Protein AF-A0A2V8C5W4-F1 (afdb_monomer_lite)

Radius of gyration: 15.06 Å; chains: 1; bounding box: 37×34×39 Å

Sequence (148 aa):
MTPDGDIRTYLKMHLGASEIAHFSHGARPLTLDVDGQRLGISICADSSRESHPKTYADLGAQVYAAGVFLTREWYVDDAPRLQKYATKFGMLAVMANQGASTGTYESVGQSAIWAPGGHLLVQADGVESALLTATLAKSGWQGNLVRM

Foldseek 3Di:
DDPVPDDDDDFAQDDDPVCVVPDDHDDDWDWDADPNAIETEHEACLLVDPVNLVVCLVVVHQEYAYEHEDAPVRCVPRVVSLLVSLAPSVHWYWYQYAAADDDPTGGQGFTFIAGNNRHTQDTDPGRFDKDWDWDQDPVGIHIDIDGD

pLDDT: mean 96.32, std 3.41, range [83.44, 98.94]

Secondary structure (DSSP, 8-state):
--TT--------SS--TTGGGT-PPPSS--EEEETTEEEEEEEGGGGGSTHHHHHHHHTT-SEEEEEE---HHHHHHHHHHHHHHHHHH--EEEEEE--S--SSS------EEE-TTS-EEEE--SSS-EEEEEEEETTEEEEEEEE-

Structure (mmCIF, N/CA/C/O backbone):
data_AF-A0A2V8C5W4-F1
#
_entry.id   AF-A0A2V8C5W4-F1
#
loop_
_atom_site.group_PDB
_atom_site.id
_atom_site.type_symbol
_atom_site.label_atom_id
_atom_site.label_alt_id
_atom_site.label_comp_id
_atom_site.label_asym_id
_atom_site.label_entity_id
_atom_site.label_seq_id
_atom_site.pdbx_PDB_ins_code
_atom_site.Cartn_x
_atom_site.Cartn_y
_atom_site.Cartn_z
_atom_site.occupancy
_atom_site.B_iso_or_equiv
_atom_site.auth_seq_id
_atom_site.auth_comp_id
_atom_site.auth_asym_id
_atom_site.auth_atom_id
_atom_site.pdbx_PDB_model_num
ATOM 1 N N . MET A 1 1 ? 1.131 -14.555 4.330 1.00 83.94 1 MET A N 1
ATOM 2 C CA . MET A 1 1 ? 0.896 -15.649 5.289 1.00 83.94 1 MET A CA 1
ATOM 3 C C . MET A 1 1 ? -0.238 -15.211 6.200 1.00 83.94 1 MET A C 1
ATOM 5 O O . MET A 1 1 ? -0.206 -14.061 6.622 1.00 83.94 1 MET A O 1
ATOM 9 N N . THR A 1 2 ? -1.260 -16.037 6.410 1.00 86.38 2 THR A N 1
ATOM 10 C CA . THR A 1 2 ? -2.343 -15.767 7.377 1.00 86.38 2 THR A CA 1
ATOM 11 C C . THR A 1 2 ? -1.897 -16.154 8.797 1.00 86.38 2 THR A C 1
ATOM 13 O O . THR A 1 2 ? -0.846 -16.785 8.932 1.00 86.38 2 THR A O 1
ATOM 16 N N . PRO A 1 3 ? -2.657 -15.810 9.858 1.00 83.44 3 PRO A N 1
ATOM 17 C CA . PRO A 1 3 ? -2.350 -16.259 11.221 1.00 83.44 3 PRO A CA 1
ATOM 18 C C . PRO A 1 3 ? -2.213 -17.784 11.359 1.00 83.44 3 PRO A C 1
ATOM 20 O O . PRO A 1 3 ? -1.389 -18.249 12.140 1.00 83.44 3 PRO A O 1
ATOM 23 N N . ASP A 1 4 ? -2.944 -18.547 10.543 1.00 88.31 4 ASP A N 1
ATOM 24 C CA . ASP A 1 4 ? -2.915 -20.018 10.533 1.00 88.31 4 ASP A CA 1
ATOM 25 C C . ASP A 1 4 ? -1.756 -20.608 9.708 1.00 88.31 4 ASP A C 1
ATOM 27 O O . ASP A 1 4 ? -1.613 -21.824 9.601 1.00 88.31 4 ASP A O 1
ATOM 31 N N . GLY A 1 5 ? -0.918 -19.758 9.108 1.00 89.69 5 GLY A N 1
ATOM 32 C CA . GLY A 1 5 ? 0.229 -20.177 8.301 1.00 89.69 5 GLY A CA 1
ATOM 33 C C . GLY A 1 5 ? -0.060 -20.349 6.806 1.00 89.69 5 GLY A C 1
ATOM 34 O O . GLY A 1 5 ? 0.871 -20.629 6.048 1.00 89.69 5 GLY A O 1
ATOM 35 N N . ASP A 1 6 ? -1.291 -20.115 6.336 1.00 92.75 6 ASP A N 1
ATOM 36 C CA . ASP A 1 6 ? -1.612 -20.249 4.912 1.00 92.75 6 ASP A CA 1
ATOM 37 C C . ASP A 1 6 ? -0.877 -19.206 4.069 1.00 92.75 6 ASP A C 1
ATOM 39 O O . ASP A 1 6 ? -0.889 -17.996 4.338 1.00 92.75 6 ASP A O 1
ATOM 43 N N . ILE A 1 7 ? -0.290 -19.664 2.966 1.00 93.94 7 ILE A N 1
ATOM 44 C CA . ILE A 1 7 ? 0.341 -18.793 1.980 1.00 93.94 7 ILE A CA 1
ATOM 45 C C . ILE A 1 7 ? -0.692 -18.420 0.919 1.00 93.94 7 ILE A C 1
ATOM 47 O O . ILE A 1 7 ? -1.324 -19.267 0.292 1.00 93.94 7 ILE A O 1
ATOM 51 N N . ARG A 1 8 ? -0.845 -17.114 0.703 1.00 94.25 8 ARG A N 1
ATOM 52 C CA . ARG A 1 8 ? -1.663 -16.538 -0.363 1.00 94.25 8 ARG A CA 1
ATOM 53 C C . ARG A 1 8 ? -0.768 -15.675 -1.231 1.00 94.25 8 ARG A C 1
ATOM 55 O O . ARG A 1 8 ? 0.042 -14.914 -0.703 1.00 94.25 8 ARG A O 1
ATOM 62 N N . THR A 1 9 ? -0.934 -15.794 -2.541 1.00 95.38 9 THR A N 1
ATOM 63 C CA . THR A 1 9 ? -0.086 -15.113 -3.518 1.00 95.38 9 THR A CA 1
ATOM 64 C C . THR A 1 9 ? -0.905 -14.088 -4.280 1.00 95.38 9 THR A C 1
ATOM 66 O O . THR A 1 9 ? -1.966 -14.401 -4.817 1.00 95.38 9 THR A O 1
ATOM 69 N N . TYR A 1 10 ? -0.386 -12.867 -4.333 1.00 97.38 10 TYR A N 1
ATOM 70 C CA . TYR A 1 10 ? -0.887 -11.790 -5.172 1.00 97.38 10 TYR A CA 1
ATOM 71 C C . TYR A 1 10 ? 0.161 -11.470 -6.236 1.00 97.38 10 TYR A C 1
ATOM 73 O O . TYR A 1 10 ? 1.356 -11.441 -5.942 1.00 97.38 10 TYR A O 1
ATOM 81 N N . LEU A 1 11 ? -0.290 -11.258 -7.470 1.00 98.12 11 LEU A N 1
ATOM 82 C CA . LEU A 1 11 ? 0.550 -10.819 -8.578 1.00 98.12 11 LEU A CA 1
ATOM 83 C C . LEU A 1 11 ? 0.130 -9.393 -8.923 1.00 98.12 11 LEU A C 1
ATOM 85 O O . LEU A 1 11 ? -1.056 -9.157 -9.153 1.00 98.12 11 LEU A O 1
ATOM 89 N N . LYS A 1 12 ? 1.103 -8.478 -8.989 1.00 98.25 12 LYS A N 1
ATOM 90 C CA . LYS A 1 12 ? 0.901 -7.074 -9.373 1.00 98.25 12 LYS A CA 1
ATOM 91 C C . LYS A 1 12 ? 0.083 -6.990 -10.661 1.00 98.25 12 LYS A C 1
ATOM 93 O O . LYS A 1 12 ? 0.463 -7.583 -11.672 1.00 98.25 12 LYS A O 1
ATOM 98 N N . MET A 1 13 ? -1.046 -6.294 -10.625 1.00 98.25 13 MET A N 1
ATOM 99 C CA . MET A 1 13 ? -2.003 -6.237 -11.735 1.00 98.25 13 MET A CA 1
ATOM 100 C C . MET A 1 13 ? -1.640 -5.158 -12.758 1.00 98.25 13 MET A C 1
ATOM 102 O O . MET A 1 13 ? -1.954 -5.286 -13.942 1.00 98.25 13 MET A O 1
ATOM 106 N N . HIS A 1 14 ? -0.955 -4.101 -12.326 1.00 97.69 14 HIS A N 1
ATOM 107 C CA . HIS A 1 14 ? -0.543 -2.993 -13.177 1.00 97.69 14 HIS A CA 1
ATOM 108 C C . HIS A 1 14 ? 0.966 -2.796 -13.106 1.00 97.69 14 HIS A C 1
ATOM 110 O O . HIS A 1 14 ? 1.485 -2.229 -12.151 1.00 97.69 14 HIS A O 1
ATOM 116 N N . LEU A 1 15 ? 1.671 -3.254 -14.140 1.00 97.31 15 LEU A N 1
ATOM 117 C CA . LEU A 1 15 ? 3.125 -3.145 -14.233 1.00 97.31 15 LEU A CA 1
ATOM 118 C C . LEU A 1 15 ? 3.570 -1.731 -14.633 1.00 97.31 15 LEU A C 1
ATOM 120 O O . LEU A 1 15 ? 2.937 -1.069 -15.460 1.00 97.31 15 LEU A O 1
ATOM 124 N N . GLY A 1 16 ? 4.694 -1.290 -14.071 1.00 93.38 16 GLY A N 1
ATOM 125 C CA . GLY A 1 16 ? 5.450 -0.142 -14.562 1.00 93.38 16 GLY A CA 1
ATOM 126 C C . GLY A 1 16 ? 6.132 -0.455 -15.897 1.00 93.38 16 GLY A C 1
ATOM 127 O O . GLY A 1 16 ? 6.355 -1.615 -16.236 1.00 93.38 16 GLY A O 1
ATOM 128 N N . ALA A 1 17 ? 6.497 0.577 -16.661 1.00 92.56 17 ALA A N 1
ATOM 129 C CA . ALA A 1 17 ? 7.034 0.401 -18.014 1.00 92.56 17 ALA A CA 1
ATOM 130 C C . ALA A 1 17 ? 8.284 -0.500 -18.066 1.00 92.56 17 ALA A C 1
ATOM 132 O O . ALA A 1 17 ? 8.390 -1.350 -18.946 1.00 92.56 17 ALA A O 1
ATOM 133 N N . SER A 1 18 ? 9.198 -0.355 -17.102 1.00 91.50 18 SER A N 1
ATOM 134 C CA . SER A 1 18 ? 10.405 -1.186 -17.000 1.00 91.50 18 SER A CA 1
ATOM 135 C C . SER A 1 18 ? 10.118 -2.624 -16.553 1.00 91.50 18 SER A C 1
ATOM 137 O O . SER A 1 18 ? 10.872 -3.531 -16.888 1.00 91.50 18 SER A O 1
ATOM 139 N N . GLU A 1 19 ? 9.023 -2.864 -15.830 1.00 96.12 19 GLU A N 1
ATOM 140 C CA . GLU A 1 19 ? 8.670 -4.184 -15.294 1.00 96.12 19 GLU A CA 1
ATOM 141 C C . GLU A 1 19 ? 8.109 -5.122 -16.372 1.00 96.12 19 GLU A C 1
ATOM 143 O O . GLU A 1 19 ? 8.237 -6.338 -16.246 1.00 96.12 19 GLU A O 1
ATOM 148 N N . ILE A 1 20 ? 7.529 -4.578 -17.449 1.00 95.50 20 ILE A N 1
ATOM 149 C CA . ILE A 1 20 ? 6.900 -5.350 -18.539 1.00 95.50 20 ILE A CA 1
ATOM 150 C C . ILE A 1 20 ? 7.895 -6.300 -19.221 1.00 95.50 20 ILE A C 1
ATOM 152 O O . ILE A 1 20 ? 7.507 -7.369 -19.685 1.00 95.50 20 ILE A O 1
ATOM 156 N N . ALA A 1 21 ? 9.183 -5.945 -19.257 1.00 97.00 21 ALA A N 1
ATOM 157 C CA . ALA A 1 21 ? 10.224 -6.795 -19.833 1.00 97.00 21 ALA A CA 1
ATOM 158 C C . ALA A 1 21 ? 10.565 -8.024 -18.966 1.00 97.00 21 ALA A C 1
ATOM 160 O O . ALA A 1 21 ? 11.211 -8.951 -19.451 1.00 97.00 21 ALA A O 1
ATOM 161 N N . HIS A 1 22 ? 10.156 -8.035 -17.693 1.00 97.31 22 HIS A N 1
ATOM 162 C CA . HIS A 1 22 ? 10.600 -9.018 -16.700 1.00 97.31 22 HIS A CA 1
ATOM 163 C C . HIS A 1 22 ? 9.456 -9.784 -16.026 1.00 97.31 22 HIS A C 1
ATOM 165 O O . HIS A 1 22 ? 9.672 -10.895 -15.544 1.00 97.31 22 HIS A O 1
ATOM 171 N N . PHE A 1 23 ? 8.247 -9.219 -15.988 1.00 97.75 23 PHE A N 1
ATOM 172 C CA . PHE A 1 23 ? 7.117 -9.771 -15.247 1.00 97.75 23 PHE A CA 1
ATOM 173 C C . PHE A 1 23 ? 5.859 -9.891 -16.106 1.00 97.75 23 PHE A C 1
ATOM 175 O O . PHE A 1 23 ? 5.640 -9.141 -17.054 1.00 97.75 23 PHE A O 1
ATOM 182 N N . SER A 1 24 ? 4.993 -10.827 -15.722 1.00 97.12 24 SER A N 1
ATOM 183 C CA . SER A 1 24 ? 3.613 -10.903 -16.206 1.00 97.12 24 SER A CA 1
ATOM 184 C C . SER A 1 24 ? 2.672 -10.295 -15.173 1.00 97.12 24 SER A C 1
ATOM 186 O O . 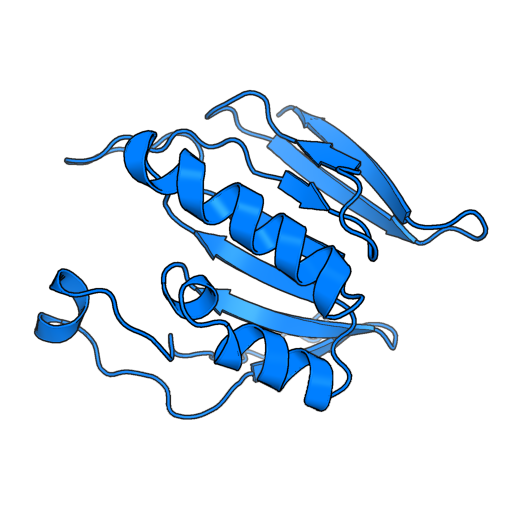SER A 1 24 ? 2.867 -10.469 -13.970 1.00 97.12 24 SER A O 1
ATOM 188 N N . HIS A 1 25 ? 1.648 -9.589 -15.644 1.00 96.81 25 HIS A N 1
ATOM 189 C CA . HIS A 1 25 ? 0.658 -8.977 -14.768 1.00 96.81 25 HIS A CA 1
ATOM 190 C C . HIS A 1 25 ? -0.284 -10.029 -14.168 1.00 96.81 25 HIS A C 1
ATOM 192 O O . HIS A 1 25 ? -0.620 -11.033 -14.800 1.00 96.81 25 HIS A O 1
ATOM 198 N N . GLY A 1 26 ? -0.742 -9.777 -12.946 1.00 97.69 26 GLY A N 1
ATOM 199 C CA . GLY A 1 26 ? -1.845 -10.503 -12.334 1.00 97.69 26 GLY A CA 1
ATOM 200 C C . GLY A 1 26 ? -3.185 -10.140 -12.973 1.00 97.69 26 GLY A C 1
ATOM 201 O O . GLY A 1 26 ? -3.404 -9.010 -13.397 1.00 97.69 26 GLY A O 1
ATOM 202 N N . ALA A 1 27 ? -4.110 -11.100 -13.008 1.00 95.62 27 ALA A N 1
ATOM 203 C CA . ALA A 1 27 ? -5.439 -10.909 -13.596 1.00 95.62 27 ALA A CA 1
ATOM 204 C C . ALA A 1 27 ? -6.551 -10.680 -12.558 1.00 95.62 27 ALA A C 1
ATOM 206 O O . ALA A 1 27 ? -7.686 -10.385 -12.930 1.00 95.62 27 ALA A O 1
ATOM 207 N N . ARG A 1 28 ? -6.272 -10.886 -11.263 1.00 96.50 28 ARG A N 1
ATOM 208 C CA . ARG A 1 28 ? -7.295 -10.889 -10.210 1.00 96.50 28 ARG A CA 1
ATOM 209 C C . ARG A 1 28 ? -6.793 -10.219 -8.929 1.00 96.50 28 ARG A C 1
ATOM 211 O O . ARG A 1 28 ? -5.635 -10.436 -8.570 1.00 96.50 28 ARG A O 1
ATOM 218 N N . PRO A 1 29 ? -7.668 -9.483 -8.222 1.00 97.56 29 PRO A N 1
ATOM 219 C CA . PRO A 1 29 ? -7.360 -8.971 -6.894 1.00 97.56 29 PRO A CA 1
ATOM 220 C C . PRO A 1 29 ? -7.201 -10.118 -5.886 1.00 97.56 29 PRO A C 1
ATOM 222 O O . PRO A 1 29 ? -7.747 -11.210 -6.074 1.00 97.56 29 PRO A O 1
ATOM 225 N N . LEU A 1 30 ? -6.498 -9.846 -4.786 1.00 97.06 30 LEU A N 1
ATOM 226 C CA . LEU A 1 30 ? -6.450 -10.717 -3.612 1.00 97.06 30 LEU A CA 1
ATOM 227 C C . LEU A 1 30 ? -7.004 -9.961 -2.407 1.00 97.06 30 LEU A C 1
ATOM 229 O O . LEU A 1 30 ? -6.426 -8.959 -1.987 1.00 97.06 30 LEU A O 1
ATOM 233 N N . THR A 1 31 ? -8.087 -10.477 -1.828 1.00 97.12 31 THR A N 1
ATOM 234 C CA . THR A 1 31 ? -8.577 -10.031 -0.523 1.00 97.12 31 THR A CA 1
ATOM 235 C C . THR A 1 31 ? -8.193 -11.019 0.568 1.00 97.12 31 THR A C 1
ATOM 237 O O . THR A 1 31 ? -8.223 -12.234 0.353 1.00 97.12 31 THR A O 1
ATOM 240 N N . LEU A 1 32 ? -7.870 -10.496 1.746 1.00 95.25 32 LEU A N 1
ATOM 241 C CA . LEU A 1 32 ? -7.661 -11.279 2.961 1.00 95.25 32 LEU A CA 1
ATOM 242 C C . LEU A 1 32 ? -8.667 -10.817 4.011 1.00 95.25 32 LEU A C 1
ATOM 244 O O . LEU A 1 32 ? -8.809 -9.616 4.221 1.00 95.25 32 LEU A O 1
ATOM 248 N N . ASP A 1 33 ? -9.348 -11.758 4.654 1.00 94.25 33 ASP A N 1
ATOM 249 C CA . ASP A 1 33 ? -10.243 -11.475 5.773 1.00 94.25 33 ASP A CA 1
ATOM 250 C C . ASP A 1 33 ? -9.510 -11.832 7.076 1.00 94.25 33 ASP A C 1
ATOM 252 O O . ASP A 1 33 ? -9.064 -12.967 7.246 1.00 94.25 33 ASP A O 1
ATOM 256 N N . VAL A 1 34 ? -9.342 -10.854 7.966 1.00 90.38 34 VAL A N 1
ATOM 257 C CA . VAL A 1 34 ? -8.678 -11.001 9.272 1.00 90.38 34 VAL A CA 1
ATOM 258 C C . VAL A 1 34 ? -9.538 -10.298 10.314 1.00 90.38 34 VAL A C 1
ATOM 260 O O . VAL A 1 34 ? -9.821 -9.113 10.166 1.00 90.38 34 VAL A O 1
ATOM 263 N N . ASP A 1 35 ? -10.001 -11.023 11.334 1.00 89.62 35 ASP A N 1
ATOM 264 C CA . ASP A 1 35 ? -10.847 -10.490 12.417 1.00 89.62 35 ASP A CA 1
ATOM 265 C C . ASP A 1 35 ? -12.053 -9.661 11.926 1.00 89.62 35 ASP A C 1
ATOM 267 O O . ASP A 1 35 ? -12.401 -8.612 12.468 1.00 89.62 35 ASP A O 1
ATOM 271 N N . GLY A 1 36 ? -12.692 -10.117 10.843 1.00 90.81 36 GLY A N 1
ATOM 272 C CA . GLY A 1 36 ? -13.838 -9.440 10.224 1.00 90.81 36 GLY A CA 1
ATOM 273 C C . GLY A 1 36 ? -13.488 -8.192 9.402 1.00 90.81 36 GLY A C 1
ATOM 274 O O . GLY A 1 36 ? -14.384 -7.571 8.831 1.00 90.81 36 GLY A O 1
ATOM 275 N N . GLN A 1 37 ? -12.208 -7.830 9.302 1.00 92.81 37 GLN A N 1
ATOM 276 C CA . GLN A 1 37 ? -11.712 -6.788 8.409 1.00 92.81 37 GLN A CA 1
ATOM 277 C C . GLN A 1 37 ? -11.263 -7.402 7.089 1.00 92.81 37 GLN A C 1
ATOM 279 O O . GLN A 1 37 ? -10.475 -8.347 7.067 1.00 92.81 37 GLN A O 1
ATOM 284 N N . ARG A 1 38 ? -11.730 -6.829 5.980 1.00 97.50 38 ARG A N 1
ATOM 285 C CA . ARG A 1 38 ? -11.294 -7.216 4.639 1.00 97.50 38 ARG A CA 1
ATOM 286 C C . ARG A 1 38 ? -10.195 -6.289 4.143 1.00 97.50 38 ARG A C 1
ATOM 288 O O . ARG A 1 38 ? -10.399 -5.078 4.043 1.00 97.50 38 ARG A O 1
ATOM 295 N N . LEU A 1 39 ? -9.056 -6.862 3.781 1.00 97.38 39 LEU A N 1
ATOM 296 C CA . LEU A 1 39 ? -7.888 -6.156 3.273 1.00 97.38 39 LEU A CA 1
ATOM 297 C C . LEU A 1 39 ? -7.750 -6.386 1.770 1.00 97.38 39 LEU A C 1
ATOM 299 O O . LEU A 1 39 ? -7.814 -7.526 1.314 1.00 97.38 39 LEU A O 1
ATOM 303 N N . GLY A 1 40 ? -7.515 -5.317 1.015 1.00 98.12 40 GLY A N 1
ATOM 304 C CA . GLY A 1 40 ? -7.018 -5.365 -0.356 1.00 98.12 40 GLY A CA 1
ATOM 305 C C . GLY A 1 40 ? -5.503 -5.174 -0.402 1.00 98.12 40 GLY A C 1
ATOM 306 O O . GLY A 1 40 ? -4.960 -4.361 0.347 1.00 98.12 40 GLY A O 1
ATOM 307 N N . ILE A 1 41 ? -4.829 -5.914 -1.285 1.00 97.81 41 ILE A N 1
ATOM 308 C CA . ILE A 1 41 ? -3.370 -5.874 -1.452 1.00 97.81 41 ILE A CA 1
ATOM 309 C C . ILE A 1 41 ? -3.000 -5.142 -2.747 1.00 97.81 41 ILE A C 1
ATOM 311 O O . ILE A 1 41 ? -3.599 -5.369 -3.798 1.00 97.81 41 ILE A O 1
ATOM 315 N N . SER A 1 42 ? -1.999 -4.269 -2.673 1.00 98.50 42 SER A N 1
ATOM 316 C CA . SER A 1 42 ? -1.499 -3.467 -3.791 1.00 98.50 42 SER A CA 1
ATOM 317 C C . SER A 1 42 ? 0.023 -3.450 -3.806 1.00 98.50 42 SER A C 1
AT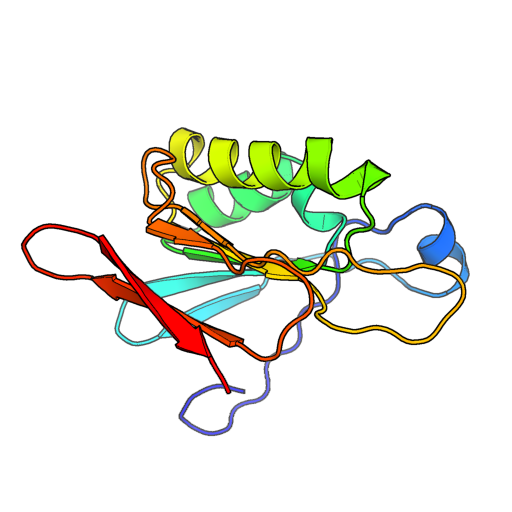OM 319 O O . SER A 1 42 ? 0.658 -3.309 -2.761 1.00 98.50 42 SER A O 1
ATOM 321 N N . ILE A 1 43 ? 0.612 -3.511 -4.999 1.00 98.62 43 ILE A N 1
ATOM 322 C CA . ILE A 1 43 ? 2.054 -3.381 -5.206 1.00 98.62 43 ILE A CA 1
ATOM 323 C C . ILE A 1 43 ? 2.323 -2.167 -6.099 1.00 98.62 43 ILE A C 1
ATOM 325 O O . ILE A 1 43 ? 2.041 -2.186 -7.295 1.00 98.62 43 ILE A O 1
ATOM 329 N N . CYS A 1 44 ? 2.935 -1.125 -5.534 1.00 97.62 44 CYS A N 1
ATOM 330 C CA . CYS A 1 44 ? 3.455 0.045 -6.251 1.00 97.62 44 CYS A CA 1
ATOM 331 C C . CYS A 1 44 ? 2.470 0.562 -7.322 1.00 97.62 44 CYS A C 1
ATOM 333 O O . CYS A 1 44 ? 1.367 0.970 -6.967 1.00 97.62 44 CYS A O 1
ATOM 335 N N . ALA A 1 45 ? 2.829 0.474 -8.608 1.00 97.50 45 ALA A N 1
ATOM 336 C CA . ALA A 1 45 ? 2.048 0.960 -9.752 1.00 97.50 45 ALA A CA 1
ATOM 337 C C . ALA A 1 45 ? 0.593 0.448 -9.863 1.00 97.50 45 ALA A C 1
ATOM 339 O O . ALA A 1 45 ? -0.197 1.037 -10.604 1.00 97.50 45 ALA A O 1
ATOM 340 N N . ASP A 1 46 ? 0.194 -0.570 -9.095 1.00 98.31 46 ASP A N 1
ATOM 341 C CA . ASP A 1 46 ? -1.219 -0.904 -8.891 1.00 98.31 46 ASP A CA 1
ATOM 342 C C . ASP A 1 46 ? -2.040 0.310 -8.433 1.00 98.31 46 ASP A C 1
ATOM 344 O O . ASP A 1 46 ? -3.111 0.591 -8.974 1.00 98.31 46 ASP A O 1
ATOM 348 N N . SER A 1 47 ? -1.506 1.088 -7.488 1.00 97.19 47 SER A N 1
ATOM 349 C CA . SER A 1 47 ? -2.167 2.284 -6.960 1.00 97.19 47 SER A CA 1
ATOM 350 C C . SER A 1 47 ? -2.202 3.440 -7.963 1.00 97.19 47 SER A C 1
ATOM 352 O O . SER A 1 47 ? -2.953 4.390 -7.773 1.00 97.19 47 SER A O 1
ATOM 354 N N . SER A 1 48 ? -1.445 3.391 -9.061 1.00 96.38 48 SER A N 1
ATOM 355 C CA . SER A 1 48 ? -1.512 4.414 -10.112 1.00 96.38 48 SER A CA 1
ATOM 356 C C . SER A 1 48 ? -2.784 4.303 -10.960 1.00 96.38 48 SER A C 1
ATOM 358 O O . SER A 1 48 ? -3.112 5.227 -11.707 1.00 96.38 48 SER A O 1
ATOM 360 N N . ARG A 1 49 ? -3.524 3.190 -10.863 1.00 97.25 49 ARG A N 1
ATOM 361 C CA . ARG A 1 49 ? -4.798 2.975 -11.559 1.00 97.25 49 ARG A CA 1
ATOM 362 C C . ARG A 1 49 ? -5.940 3.033 -10.562 1.00 97.25 49 ARG A C 1
ATOM 364 O O . ARG A 1 49 ? -6.140 2.100 -9.804 1.00 97.25 49 ARG A O 1
ATOM 371 N N . GLU A 1 50 ? -6.752 4.088 -10.610 1.00 98.06 50 GLU A N 1
ATOM 372 C CA . GLU A 1 50 ? -7.895 4.257 -9.693 1.00 98.06 50 GLU A CA 1
ATOM 373 C C . GLU A 1 50 ? -8.884 3.072 -9.717 1.00 98.06 50 GLU A C 1
ATOM 375 O O . GLU A 1 50 ? -9.507 2.759 -8.703 1.00 98.06 50 GLU A O 1
ATOM 380 N N . SER A 1 51 ? -8.997 2.367 -10.847 1.00 98.12 51 SER A N 1
ATOM 381 C CA . SER A 1 51 ? -9.798 1.142 -10.959 1.00 98.12 51 SER A CA 1
ATOM 382 C C . SER A 1 51 ? -9.384 0.052 -9.966 1.00 98.12 51 SER A C 1
ATOM 384 O O . SER A 1 51 ? -10.220 -0.758 -9.570 1.00 98.12 51 SER A O 1
ATOM 386 N N . HIS A 1 52 ? -8.119 0.027 -9.544 1.00 98.62 52 HIS A N 1
ATOM 387 C CA . HIS A 1 52 ? -7.581 -0.980 -8.640 1.00 98.62 52 HIS A CA 1
ATOM 388 C C . HIS A 1 52 ? -8.119 -0.846 -7.198 1.00 98.62 52 HIS A C 1
ATOM 390 O O . HIS A 1 52 ? -8.814 -1.759 -6.747 1.00 98.62 52 HIS A O 1
ATOM 396 N N . PRO A 1 53 ? -7.934 0.280 -6.475 1.00 98.56 53 PRO A N 1
ATOM 397 C CA . PRO A 1 53 ? -8.579 0.485 -5.177 1.00 98.56 53 PRO A CA 1
ATOM 398 C C . PRO A 1 53 ? -10.109 0.509 -5.278 1.00 98.56 53 PRO A C 1
ATOM 400 O O . 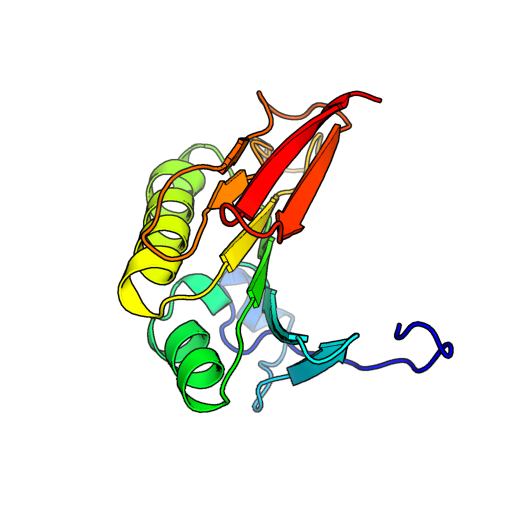PRO A 1 53 ? -10.767 0.043 -4.351 1.00 98.56 53 PRO A O 1
ATOM 403 N N . LYS A 1 54 ? -10.691 0.962 -6.403 1.00 98.69 54 LYS A N 1
ATOM 404 C CA . LYS A 1 54 ? -12.142 0.853 -6.619 1.00 98.69 54 LYS A CA 1
ATOM 405 C C . LYS A 1 54 ? -12.609 -0.605 -6.572 1.00 98.69 54 LYS A C 1
ATOM 407 O O . LYS A 1 54 ? -13.598 -0.899 -5.914 1.00 98.69 54 LYS A O 1
ATOM 412 N N . THR A 1 55 ? -11.893 -1.512 -7.238 1.00 98.62 55 THR A N 1
ATOM 413 C CA . THR A 1 55 ? -12.229 -2.945 -7.242 1.00 98.62 55 THR A CA 1
ATOM 414 C C . THR A 1 55 ? -12.256 -3.505 -5.821 1.00 98.62 55 THR A C 1
ATOM 416 O O . THR A 1 55 ? -13.167 -4.244 -5.467 1.00 98.62 55 THR A O 1
ATOM 419 N N . TYR A 1 56 ? -11.300 -3.120 -4.972 1.00 98.75 56 TYR A N 1
ATOM 420 C CA . TYR A 1 56 ? -11.304 -3.539 -3.570 1.00 98.75 56 TYR A CA 1
ATOM 421 C C . TYR A 1 56 ? -12.456 -2.940 -2.766 1.00 98.75 56 TYR A C 1
ATOM 423 O O . TYR A 1 56 ? -13.072 -3.660 -1.982 1.00 98.75 56 TYR A O 1
ATOM 431 N N . ALA A 1 57 ? -12.795 -1.671 -2.996 1.00 98.69 57 ALA A N 1
ATOM 432 C CA . ALA A 1 57 ? -13.960 -1.047 -2.379 1.00 98.69 57 ALA A CA 1
ATOM 433 C C . ALA A 1 57 ? -15.262 -1.776 -2.762 1.00 98.69 57 ALA A C 1
ATOM 435 O O . ALA A 1 57 ? -16.067 -2.096 -1.890 1.00 98.69 57 ALA A O 1
ATOM 436 N N . ASP A 1 58 ? -15.430 -2.126 -4.043 1.00 98.56 58 ASP A N 1
ATOM 437 C CA . ASP A 1 58 ? -16.584 -2.889 -4.540 1.00 98.56 58 ASP A CA 1
ATOM 438 C C . ASP A 1 58 ? -16.651 -4.305 -3.923 1.00 98.56 58 ASP A C 1
ATOM 440 O O . ASP A 1 58 ? -17.734 -4.857 -3.733 1.00 98.56 58 ASP A O 1
ATOM 444 N N . LEU A 1 59 ? -15.500 -4.887 -3.565 1.00 98.31 59 LEU A N 1
ATOM 445 C CA . LEU A 1 59 ? -15.395 -6.163 -2.843 1.00 98.31 59 LEU A CA 1
ATOM 446 C C . LEU A 1 59 ? -15.601 -6.028 -1.321 1.00 98.31 59 LEU A C 1
ATOM 448 O O . LEU A 1 59 ? -15.489 -7.025 -0.600 1.00 98.31 59 LEU A O 1
ATOM 452 N N . GLY A 1 60 ? -15.893 -4.826 -0.818 1.00 98.38 60 GLY A N 1
ATOM 453 C CA . GLY A 1 60 ? -16.109 -4.551 0.604 1.00 98.38 60 GLY A CA 1
ATOM 454 C C . GLY A 1 60 ? -14.825 -4.492 1.432 1.00 98.38 60 GLY A C 1
ATOM 455 O O . GLY A 1 60 ? -14.861 -4.736 2.641 1.00 98.38 60 GLY A O 1
ATOM 456 N N . ALA A 1 61 ? -13.679 -4.219 0.801 1.00 98.56 61 ALA A N 1
ATOM 457 C CA . ALA A 1 61 ? -12.444 -3.979 1.533 1.00 98.56 61 ALA A CA 1
ATOM 458 C C . ALA A 1 61 ? -12.571 -2.733 2.415 1.00 98.56 61 ALA A C 1
ATOM 460 O O . ALA A 1 61 ? -13.094 -1.702 2.003 1.00 98.56 61 ALA A O 1
ATOM 461 N N . GLN A 1 62 ? -12.072 -2.852 3.639 1.00 98.31 62 GLN A N 1
ATOM 462 C CA . GLN A 1 62 ? -12.007 -1.776 4.628 1.00 98.31 62 GLN A CA 1
ATOM 463 C C . GLN A 1 62 ? -10.591 -1.197 4.716 1.00 98.31 62 GLN A C 1
ATOM 465 O O . GLN A 1 62 ? -10.408 -0.067 5.165 1.00 98.31 62 GLN A O 1
ATOM 470 N N . VAL A 1 63 ? -9.590 -1.949 4.247 1.00 98.44 63 VAL A N 1
ATOM 471 C CA . VAL A 1 63 ? -8.180 -1.553 4.225 1.00 98.44 63 VAL A CA 1
ATOM 472 C C . VAL A 1 63 ? -7.621 -1.730 2.817 1.00 98.44 63 VAL A C 1
ATOM 474 O O . VAL A 1 63 ? -7.794 -2.783 2.206 1.00 98.44 63 VAL A O 1
ATOM 477 N N . TYR A 1 64 ? -6.901 -0.725 2.325 1.00 98.75 64 TYR A N 1
ATOM 478 C CA . TYR A 1 64 ? -6.101 -0.796 1.106 1.00 98.75 64 TYR A CA 1
ATOM 479 C C . TYR A 1 64 ? -4.618 -0.731 1.480 1.00 98.75 64 TYR A C 1
ATOM 481 O O . TYR A 1 64 ? -4.103 0.340 1.809 1.00 98.75 64 TYR A O 1
ATOM 489 N N . ALA A 1 65 ? -3.946 -1.883 1.471 1.00 98.50 65 ALA A N 1
ATOM 490 C CA . ALA A 1 65 ? -2.552 -2.020 1.878 1.00 98.50 65 ALA A CA 1
ATOM 491 C C . ALA A 1 65 ? -1.626 -2.028 0.655 1.00 98.50 65 ALA A C 1
ATOM 493 O O . ALA A 1 65 ? -1.625 -2.973 -0.137 1.00 98.50 65 ALA A O 1
ATOM 494 N N . ALA A 1 66 ? -0.835 -0.967 0.507 1.00 98.62 66 ALA A N 1
ATOM 495 C CA . ALA A 1 66 ? 0.091 -0.770 -0.597 1.00 98.62 66 ALA A CA 1
ATOM 496 C C . ALA A 1 66 ? 1.548 -0.906 -0.135 1.00 98.62 66 ALA A C 1
ATOM 498 O O . ALA A 1 66 ? 2.030 -0.108 0.670 1.00 98.62 66 ALA A O 1
ATOM 499 N N . GLY A 1 67 ? 2.255 -1.896 -0.682 1.00 98.56 67 GLY A N 1
ATOM 500 C CA . GLY A 1 67 ? 3.715 -1.976 -0.611 1.00 98.56 67 GLY A CA 1
ATOM 501 C C . GLY A 1 67 ? 4.328 -1.247 -1.802 1.00 98.56 67 GLY A C 1
ATOM 502 O O . GLY A 1 67 ? 3.954 -1.525 -2.944 1.00 98.56 67 GLY A O 1
ATOM 503 N N . VAL A 1 68 ? 5.232 -0.300 -1.563 1.00 98.19 68 VAL A N 1
ATOM 504 C CA . VAL A 1 68 ? 5.752 0.596 -2.605 1.00 98.19 68 VAL A CA 1
ATOM 505 C C . VAL A 1 68 ? 7.262 0.824 -2.473 1.00 98.19 68 VAL A C 1
ATOM 507 O O . VAL A 1 68 ? 7.857 0.605 -1.421 1.00 98.19 68 VAL A O 1
ATOM 510 N N . PHE A 1 69 ? 7.872 1.267 -3.570 1.00 97.19 69 PHE A N 1
ATOM 511 C CA . PHE A 1 69 ? 9.200 1.875 -3.595 1.00 97.19 69 PHE A CA 1
ATOM 512 C C . PHE A 1 69 ? 9.040 3.217 -4.303 1.00 97.19 69 PHE A C 1
ATOM 514 O O . PHE A 1 69 ? 8.737 3.241 -5.497 1.00 97.19 69 PHE A O 1
ATOM 521 N N . LEU A 1 70 ? 9.183 4.317 -3.570 1.00 97.06 70 LEU A N 1
ATOM 522 C CA . LEU A 1 70 ? 8.990 5.666 -4.095 1.00 97.06 70 LEU A CA 1
ATOM 523 C C . LEU A 1 70 ? 10.250 6.496 -3.883 1.00 97.06 70 LEU A C 1
ATOM 525 O O . LEU A 1 70 ? 10.716 6.655 -2.752 1.00 97.06 70 LEU A O 1
ATOM 529 N N . THR A 1 71 ? 10.757 7.057 -4.978 1.00 97.00 71 THR A N 1
ATOM 530 C CA . THR A 1 71 ? 11.737 8.144 -4.940 1.00 97.00 71 THR A CA 1
ATOM 531 C C . THR A 1 7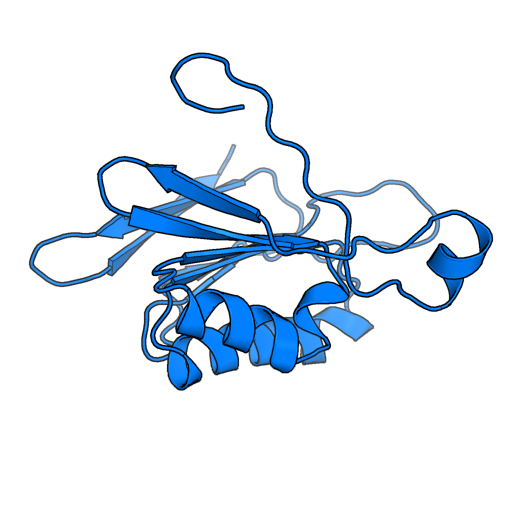1 ? 11.043 9.456 -4.582 1.00 97.00 71 THR A C 1
ATOM 533 O O . THR A 1 71 ? 9.811 9.529 -4.507 1.00 97.00 71 THR A O 1
ATOM 536 N N . ARG A 1 72 ? 11.821 10.527 -4.407 1.00 96.31 72 ARG A N 1
ATOM 537 C CA . ARG A 1 72 ? 11.280 11.866 -4.148 1.00 96.31 72 ARG A CA 1
ATOM 538 C C . ARG A 1 72 ? 10.321 12.310 -5.250 1.00 96.31 72 ARG A C 1
ATOM 540 O O . ARG A 1 72 ? 9.282 12.882 -4.949 1.00 96.31 72 ARG A O 1
ATOM 547 N N . GLU A 1 73 ? 10.659 12.025 -6.502 1.00 96.25 73 GLU A N 1
ATOM 548 C CA . GLU A 1 73 ? 9.901 12.439 -7.683 1.00 96.25 73 GLU A CA 1
ATOM 549 C C . GLU A 1 73 ? 8.554 11.725 -7.789 1.00 96.25 73 GLU A C 1
ATOM 551 O O . GLU A 1 73 ? 7.595 12.320 -8.261 1.00 96.25 73 GLU A O 1
ATOM 556 N N . TRP A 1 74 ? 8.455 10.467 -7.354 1.00 96.62 74 TRP A N 1
ATOM 557 C CA . TRP A 1 74 ? 7.188 9.727 -7.393 1.00 96.62 74 TRP A CA 1
ATOM 558 C C . TRP A 1 74 ? 6.342 9.959 -6.146 1.00 96.62 74 TRP A C 1
ATOM 560 O O . TRP A 1 74 ? 5.115 9.977 -6.224 1.00 96.62 74 TRP A O 1
ATOM 570 N N . TYR A 1 75 ? 6.977 10.183 -4.994 1.00 98.06 75 TYR A N 1
ATOM 571 C CA . TYR A 1 75 ? 6.274 10.375 -3.728 1.00 98.06 75 TYR A CA 1
ATOM 572 C C . TYR A 1 75 ? 5.296 11.559 -3.762 1.00 98.06 75 TYR A C 1
ATOM 574 O O . TYR A 1 75 ? 4.197 11.453 -3.214 1.00 98.06 75 TYR A O 1
ATOM 582 N N . VAL A 1 76 ? 5.663 12.658 -4.441 1.00 97.19 76 VAL A N 1
ATOM 583 C CA . VAL A 1 76 ? 4.818 13.866 -4.550 1.00 97.19 76 VAL A CA 1
ATOM 584 C C . VAL A 1 76 ? 3.467 13.597 -5.209 1.00 97.19 76 VAL A C 1
ATOM 586 O O . VAL A 1 76 ? 2.503 14.286 -4.891 1.00 97.19 76 VAL A O 1
ATOM 589 N N . ASP A 1 77 ? 3.378 12.582 -6.070 1.00 96.94 77 ASP A N 1
ATOM 590 C CA . ASP A 1 77 ? 2.143 12.212 -6.759 1.00 96.94 77 ASP A CA 1
ATOM 591 C C . ASP A 1 77 ? 1.454 11.009 -6.104 1.00 96.94 77 ASP A C 1
ATOM 593 O O . ASP A 1 77 ? 0.223 10.954 -6.023 1.00 96.94 77 ASP A O 1
ATOM 597 N N . ASP A 1 78 ? 2.227 10.028 -5.639 1.00 97.81 78 ASP A N 1
ATOM 598 C CA . ASP A 1 78 ? 1.703 8.744 -5.177 1.00 97.81 78 ASP A CA 1
ATOM 599 C C . ASP A 1 78 ? 1.125 8.807 -3.757 1.00 97.81 78 ASP A C 1
ATOM 601 O O . ASP A 1 78 ? 0.049 8.249 -3.515 1.00 97.81 78 ASP A O 1
ATOM 605 N N . ALA A 1 79 ? 1.752 9.541 -2.831 1.00 98.56 79 ALA A N 1
ATOM 606 C CA . ALA A 1 79 ? 1.224 9.673 -1.471 1.00 98.56 79 ALA A CA 1
ATOM 607 C C . ALA A 1 79 ? -0.121 10.439 -1.434 1.00 98.56 79 ALA A C 1
ATOM 609 O O . ALA A 1 79 ? -1.084 9.910 -0.864 1.00 98.56 79 ALA A O 1
ATOM 610 N N . PRO A 1 80 ? -0.287 11.601 -2.109 1.00 98.62 80 PRO A N 1
ATOM 611 C CA . PRO A 1 80 ? -1.593 12.266 -2.191 1.00 98.62 80 PRO A CA 1
ATOM 612 C C . PRO A 1 80 ? -2.661 11.421 -2.891 1.00 98.62 80 PRO A C 1
ATOM 614 O O . PRO A 1 80 ? -3.849 11.517 -2.577 1.00 98.62 80 PRO A O 1
ATOM 617 N N . ARG A 1 81 ? -2.263 10.558 -3.833 1.00 98.56 81 ARG A N 1
ATOM 618 C CA . ARG A 1 81 ? -3.181 9.631 -4.502 1.00 98.56 81 ARG A CA 1
ATOM 619 C C . ARG A 1 81 ? -3.733 8.585 -3.533 1.00 98.56 81 ARG A C 1
ATOM 621 O O . ARG A 1 81 ? -4.945 8.372 -3.512 1.00 98.56 81 ARG A O 1
ATOM 628 N N . LEU A 1 82 ? -2.883 7.983 -2.700 1.00 98.69 82 LEU A N 1
ATOM 629 C CA . LEU A 1 82 ? -3.316 7.040 -1.662 1.00 98.69 82 LEU A CA 1
ATOM 630 C C . LEU A 1 82 ? -4.204 7.717 -0.611 1.00 98.69 82 LEU A C 1
ATOM 632 O O . LEU A 1 82 ? -5.257 7.177 -0.266 1.00 98.69 82 LEU A O 1
ATOM 636 N N . GLN A 1 83 ? -3.854 8.935 -0.189 1.00 98.81 83 GLN A N 1
ATOM 637 C CA . GLN A 1 83 ? -4.713 9.750 0.672 1.00 98.81 83 GLN A CA 1
ATOM 638 C C . GLN A 1 83 ? -6.096 9.976 0.039 1.00 98.81 83 GLN A C 1
ATOM 640 O O . GLN A 1 83 ? -7.125 9.761 0.680 1.00 98.81 83 GLN A O 1
ATOM 645 N N . LYS A 1 84 ? -6.139 10.363 -1.243 1.00 98.75 84 LYS A N 1
ATOM 646 C CA . LYS A 1 84 ? -7.391 10.567 -1.983 1.00 98.75 84 LYS A CA 1
ATOM 647 C C . LYS A 1 84 ? -8.239 9.298 -2.022 1.00 98.75 84 LYS A C 1
ATOM 649 O O . LYS A 1 84 ? -9.463 9.390 -1.940 1.00 98.75 84 LYS A O 1
ATOM 654 N N . TYR A 1 85 ? -7.630 8.121 -2.151 1.00 98.69 85 TYR A N 1
ATOM 655 C CA . TYR A 1 85 ? -8.359 6.852 -2.125 1.00 98.69 85 TYR A CA 1
ATOM 656 C C . TYR A 1 85 ? -8.977 6.553 -0.763 1.00 98.69 85 TYR A C 1
ATOM 658 O O . TYR A 1 85 ? -10.105 6.062 -0.727 1.00 98.69 85 TYR A O 1
ATOM 666 N N . ALA A 1 86 ? -8.315 6.927 0.334 1.00 98.81 86 ALA A N 1
ATOM 667 C CA . ALA A 1 86 ? -8.895 6.814 1.670 1.00 98.81 86 ALA A CA 1
ATOM 668 C C . ALA A 1 86 ? -10.183 7.646 1.815 1.00 98.81 86 ALA A C 1
ATOM 670 O O . ALA A 1 86 ? -11.173 7.186 2.385 1.00 98.81 86 ALA A O 1
ATOM 671 N N . THR A 1 87 ? -10.219 8.855 1.242 1.00 98.69 87 THR A N 1
ATOM 672 C CA . THR A 1 87 ? -11.445 9.668 1.181 1.00 98.69 87 THR A CA 1
ATOM 673 C C . THR A 1 87 ? -12.474 9.072 0.225 1.00 98.69 87 THR A C 1
ATOM 675 O O . THR A 1 87 ? -13.630 8.886 0.592 1.00 98.69 87 THR A O 1
ATOM 678 N N . LYS A 1 88 ? -12.067 8.781 -1.013 1.00 98.75 88 LYS A N 1
ATOM 679 C CA . LYS A 1 88 ? -12.980 8.442 -2.110 1.00 98.75 88 LYS A CA 1
ATOM 680 C C . LYS A 1 88 ? -13.659 7.089 -1.933 1.00 98.75 88 LYS A C 1
ATOM 682 O O . LYS A 1 88 ? -14.807 6.938 -2.337 1.00 98.75 88 LYS A O 1
ATOM 687 N N . PHE A 1 89 ? -12.952 6.121 -1.363 1.00 98.69 89 PHE A N 1
ATOM 688 C CA . PHE A 1 89 ? -13.448 4.758 -1.195 1.00 98.69 89 PHE A CA 1
ATOM 689 C C . PHE A 1 89 ? -13.751 4.399 0.260 1.00 98.69 89 PHE A C 1
ATOM 691 O O . PHE A 1 89 ? -14.157 3.275 0.527 1.00 98.69 89 PHE A O 1
ATOM 698 N N . GLY A 1 90 ? -13.561 5.333 1.199 1.00 98.19 90 GLY A N 1
ATOM 699 C CA . GLY A 1 90 ? -13.866 5.110 2.613 1.00 98.19 90 GLY A CA 1
ATOM 700 C C . GLY A 1 90 ? -13.036 3.997 3.260 1.00 98.19 90 GLY A C 1
ATOM 701 O O . GLY A 1 90 ? -13.482 3.399 4.234 1.00 98.19 90 GLY A O 1
ATOM 702 N N . MET A 1 91 ? -11.849 3.708 2.722 1.00 98.56 91 MET A N 1
ATOM 703 C CA . MET A 1 91 ? -10.940 2.681 3.236 1.00 98.56 91 MET A CA 1
ATOM 704 C C . MET A 1 91 ? -9.832 3.309 4.085 1.00 98.56 91 MET A C 1
ATOM 706 O O . MET A 1 91 ? -9.410 4.436 3.833 1.00 98.56 91 MET A O 1
ATOM 710 N N . LEU A 1 92 ? -9.300 2.556 5.046 1.00 98.62 92 LEU A N 1
ATOM 711 C CA . LEU A 1 92 ? -8.000 2.853 5.640 1.00 98.62 92 LEU A CA 1
ATOM 712 C C . LEU A 1 92 ? -6.923 2.616 4.570 1.00 98.62 92 LEU A C 1
ATOM 714 O O . LEU A 1 92 ? -6.748 1.486 4.113 1.00 98.62 92 LEU A O 1
ATOM 718 N N . ALA A 1 93 ? -6.205 3.658 4.155 1.00 98.75 93 ALA A N 1
ATOM 719 C CA . ALA A 1 93 ? -5.096 3.508 3.215 1.00 98.75 93 ALA A CA 1
ATOM 720 C C . ALA A 1 93 ? -3.785 3.365 3.989 1.00 98.75 93 ALA A C 1
ATOM 722 O O . ALA A 1 93 ? -3.431 4.241 4.777 1.00 98.75 93 ALA A O 1
ATOM 723 N N . VAL A 1 94 ? -3.065 2.270 3.751 1.00 98.69 94 VAL A N 1
ATOM 724 C CA . VAL A 1 94 ? -1.779 1.968 4.388 1.00 98.69 94 VAL A CA 1
ATOM 725 C C . VAL A 1 94 ? -0.711 1.930 3.306 1.00 98.69 94 VAL A C 1
ATOM 727 O O . VAL A 1 94 ? -0.818 1.149 2.362 1.00 98.69 94 VAL A O 1
ATOM 730 N N . MET A 1 95 ? 0.323 2.751 3.449 1.00 98.75 95 MET A N 1
ATOM 731 C CA . MET A 1 95 ? 1.486 2.763 2.572 1.00 98.75 95 MET A CA 1
ATOM 732 C C . MET A 1 95 ? 2.720 2.318 3.346 1.00 98.75 95 MET A C 1
ATOM 734 O O . MET A 1 95 ? 3.196 3.034 4.226 1.00 98.75 95 MET A O 1
ATOM 738 N N . ALA A 1 96 ? 3.259 1.165 2.967 1.00 98.56 96 ALA A N 1
ATOM 739 C CA . ALA A 1 96 ? 4.583 0.724 3.373 1.00 98.56 96 ALA A CA 1
ATOM 740 C C . ALA A 1 96 ? 5.556 1.011 2.224 1.00 98.56 96 ALA A C 1
ATOM 742 O O . ALA A 1 96 ? 5.606 0.263 1.245 1.00 98.56 96 ALA A O 1
ATOM 743 N N . ASN A 1 97 ? 6.287 2.119 2.322 1.00 98.25 97 ASN A N 1
ATOM 744 C CA . ASN A 1 97 ? 7.369 2.440 1.400 1.00 98.25 97 ASN A CA 1
ATOM 745 C C . ASN A 1 97 ? 8.692 1.869 1.923 1.00 98.25 97 ASN A C 1
ATOM 747 O O . ASN A 1 97 ? 8.930 1.849 3.133 1.00 98.25 97 ASN A O 1
ATOM 751 N N . GLN A 1 98 ? 9.562 1.435 1.012 1.00 97.25 98 GLN A N 1
ATOM 752 C CA . GLN A 1 98 ? 10.925 1.019 1.340 1.00 97.25 98 GLN A CA 1
ATOM 753 C C . GLN A 1 98 ? 11.628 2.110 2.162 1.00 97.25 98 GLN A C 1
ATOM 755 O O . GLN A 1 98 ? 11.632 3.265 1.749 1.00 97.25 98 GLN A O 1
ATOM 760 N N . GLY A 1 99 ? 12.234 1.757 3.299 1.00 95.81 99 GLY A N 1
ATOM 761 C CA . GLY A 1 99 ? 13.092 2.665 4.072 1.00 95.81 99 GLY A CA 1
ATOM 762 C C . GLY A 1 99 ? 14.436 2.888 3.373 1.00 95.81 99 GLY A C 1
ATOM 763 O O . GLY A 1 99 ? 14.486 3.151 2.173 1.00 95.81 99 GLY A O 1
ATOM 764 N N . ALA A 1 100 ? 15.547 2.731 4.094 1.00 93.75 100 ALA A N 1
ATOM 765 C CA . ALA A 1 100 ? 16.869 2.770 3.472 1.00 93.75 100 ALA A CA 1
ATOM 766 C C . ALA A 1 100 ? 16.978 1.735 2.330 1.00 93.75 100 ALA A C 1
ATOM 768 O O . ALA A 1 100 ? 16.555 0.581 2.461 1.00 93.75 100 ALA A O 1
ATOM 769 N N . SER A 1 101 ? 17.536 2.155 1.194 1.00 90.44 101 SER A N 1
ATOM 770 C CA . SER A 1 101 ? 17.669 1.336 -0.013 1.00 90.44 101 SER A CA 1
ATOM 771 C C . SER A 1 101 ? 19.087 1.383 -0.567 1.00 90.44 101 SER A C 1
ATOM 773 O O . SER A 1 101 ? 19.757 2.408 -0.488 1.00 90.44 101 SER A O 1
ATOM 775 N N . THR A 1 102 ? 19.525 0.287 -1.181 1.00 84.12 102 THR A N 1
ATOM 776 C CA . THR A 1 102 ? 20.772 0.213 -1.947 1.00 84.12 102 THR A CA 1
ATOM 777 C C . THR A 1 102 ? 20.435 -0.040 -3.418 1.00 84.12 102 THR A C 1
ATOM 779 O O . THR A 1 102 ? 19.624 -0.910 -3.730 1.00 84.12 102 THR A O 1
ATOM 782 N N . GLY A 1 103 ? 21.007 0.739 -4.339 1.00 84.62 103 GLY A N 1
ATOM 783 C CA . GLY A 1 103 ? 20.734 0.603 -5.773 1.00 84.62 103 GLY A CA 1
ATOM 784 C C . GLY A 1 103 ? 20.847 1.916 -6.543 1.00 84.62 103 GLY A C 1
ATOM 785 O O . GLY A 1 103 ? 21.386 2.897 -6.043 1.00 84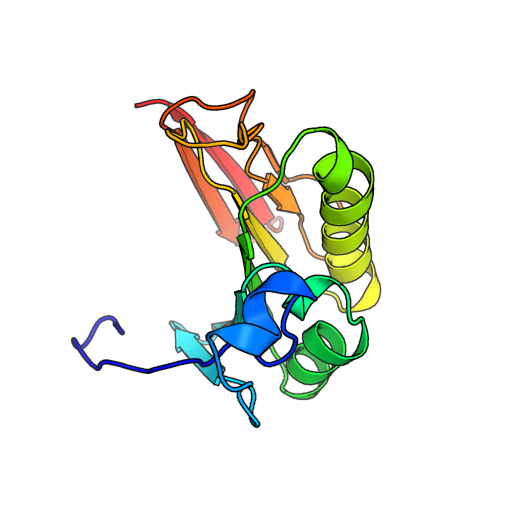.62 103 GLY A O 1
ATOM 786 N N . THR A 1 104 ? 20.345 1.920 -7.779 1.00 87.44 104 THR A N 1
ATOM 787 C CA . THR A 1 104 ? 20.383 3.086 -8.683 1.00 87.44 104 THR A CA 1
ATOM 788 C C . THR A 1 104 ? 19.429 4.206 -8.264 1.00 87.44 104 THR A C 1
ATOM 790 O O . THR A 1 104 ? 19.629 5.353 -8.651 1.00 87.44 104 THR A O 1
ATOM 793 N N . TYR A 1 105 ? 18.398 3.878 -7.485 1.00 91.75 105 TYR A N 1
ATOM 794 C CA . TYR A 1 105 ? 17.414 4.827 -6.982 1.00 91.75 105 TYR A CA 1
ATOM 795 C C . TYR A 1 105 ? 17.427 4.850 -5.457 1.00 91.75 105 TYR A C 1
ATOM 797 O O . TYR A 1 105 ? 17.627 3.819 -4.810 1.00 91.75 105 TYR A O 1
ATOM 805 N N . GLU A 1 106 ? 17.156 6.025 -4.900 1.00 95.19 106 GLU A N 1
ATOM 806 C CA . GLU A 1 106 ? 17.030 6.239 -3.463 1.00 95.19 106 GLU A CA 1
ATOM 807 C C . GLU A 1 106 ? 15.554 6.367 -3.092 1.00 95.19 106 GLU A C 1
ATOM 809 O O . GLU A 1 106 ? 14.824 7.188 -3.656 1.00 95.19 106 GLU A O 1
ATOM 814 N N . SER A 1 107 ? 15.108 5.541 -2.146 1.00 97.00 107 SER A N 1
ATOM 815 C CA . SER A 1 107 ? 13.783 5.700 -1.557 1.00 97.00 107 SER A CA 1
ATOM 816 C C . SER A 1 107 ? 13.763 6.887 -0.600 1.00 97.00 107 SER A C 1
ATOM 818 O O . SER A 1 107 ? 14.741 7.153 0.098 1.00 97.00 107 SER A O 1
ATOM 820 N N . VAL A 1 108 ? 12.619 7.564 -0.509 1.00 97.62 108 VAL A N 1
A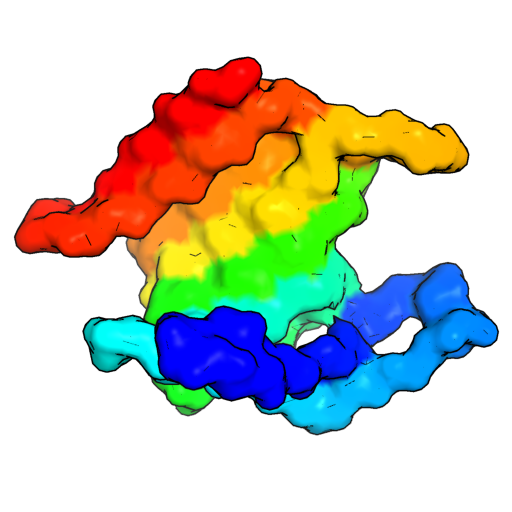TOM 821 C CA . VAL A 1 108 ? 12.389 8.564 0.545 1.00 97.62 108 VAL A CA 1
ATOM 822 C C . VAL A 1 108 ? 11.869 7.959 1.846 1.00 97.62 108 VAL A C 1
ATOM 824 O O . VAL A 1 108 ? 11.857 8.647 2.861 1.00 97.62 108 VAL A O 1
ATOM 827 N N . GLY A 1 109 ? 11.447 6.690 1.844 1.00 97.69 109 GLY A N 1
ATOM 828 C CA . GLY A 1 109 ? 10.732 6.104 2.975 1.00 97.69 109 GLY A CA 1
ATOM 829 C C . GLY A 1 109 ? 9.403 6.820 3.194 1.00 97.69 109 GLY A C 1
ATOM 830 O O . GLY A 1 109 ? 8.545 6.781 2.315 1.00 97.69 109 GLY A O 1
ATOM 831 N N . GLN A 1 110 ? 9.208 7.474 4.337 1.00 98.12 110 GLN A N 1
ATOM 832 C CA . GLN A 1 110 ? 7.984 8.240 4.620 1.00 98.12 110 GLN A CA 1
ATOM 833 C C . GLN A 1 110 ? 6.706 7.399 4.469 1.00 98.12 110 GLN A C 1
ATOM 835 O O . GLN A 1 110 ? 5.692 7.849 3.941 1.00 98.12 110 GLN A O 1
ATOM 840 N N . SER A 1 111 ? 6.752 6.146 4.934 1.00 98.69 111 SER A N 1
ATOM 841 C CA . SER A 1 111 ? 5.553 5.308 5.065 1.00 98.69 111 SER A CA 1
ATOM 842 C C . SER A 1 111 ? 4.456 6.059 5.821 1.00 98.69 111 SER A C 1
ATOM 844 O O . SER A 1 111 ? 4.754 6.858 6.707 1.00 98.69 111 SER A O 1
ATOM 846 N N . ALA A 1 112 ? 3.191 5.817 5.486 1.00 98.81 112 ALA A N 1
ATOM 847 C CA . ALA A 1 112 ? 2.079 6.616 5.995 1.00 98.81 112 ALA A CA 1
ATOM 848 C C . ALA A 1 112 ? 0.782 5.813 6.096 1.00 98.81 112 ALA A C 1
ATOM 850 O O . ALA A 1 112 ? 0.569 4.850 5.355 1.00 98.81 112 ALA A O 1
ATOM 851 N N . ILE A 1 113 ? -0.109 6.239 6.993 1.00 98.94 113 ILE A N 1
ATOM 852 C CA . ILE A 1 113 ? -1.459 5.686 7.116 1.00 98.94 113 ILE A CA 1
ATOM 853 C C . ILE A 1 113 ? -2.480 6.819 7.146 1.00 98.94 113 ILE A C 1
ATOM 855 O O . ILE A 1 113 ? -2.356 7.755 7.939 1.00 98.94 113 ILE A O 1
ATOM 859 N N . TRP A 1 114 ? -3.525 6.701 6.329 1.00 98.88 114 TRP A N 1
ATOM 860 C CA . TRP A 1 114 ? -4.645 7.638 6.292 1.00 98.88 114 TRP A CA 1
ATOM 861 C C . TRP A 1 114 ? -5.949 6.949 6.683 1.00 98.88 114 TRP A C 1
ATOM 863 O O . TRP A 1 114 ? -6.279 5.880 6.167 1.00 98.88 114 TRP A O 1
ATOM 873 N N . ALA A 1 115 ? -6.705 7.589 7.573 1.00 98.62 115 ALA A N 1
ATOM 874 C CA . ALA A 1 115 ? -8.041 7.162 7.968 1.00 98.62 115 ALA A CA 1
ATOM 875 C C . ALA A 1 115 ? -9.023 7.218 6.785 1.00 98.62 115 ALA A C 1
ATOM 877 O O . ALA A 1 115 ? -8.837 8.044 5.883 1.00 98.62 115 ALA A O 1
ATOM 878 N N . PRO A 1 116 ? -10.130 6.450 6.830 1.00 98.12 116 PRO A N 1
ATOM 879 C CA . PRO A 1 116 ? -11.307 6.739 6.018 1.00 98.12 116 PRO A CA 1
ATOM 880 C C . PRO A 1 116 ? -11.663 8.229 6.115 1.00 98.12 116 PRO A C 1
ATOM 882 O O . PRO A 1 116 ? -11.776 8.778 7.210 1.00 98.12 116 PRO A O 1
ATOM 885 N N . GLY A 1 117 ? -11.774 8.902 4.969 1.00 97.50 117 GLY A N 1
ATOM 886 C CA . GLY A 1 117 ? -11.918 10.364 4.900 1.00 97.50 117 GLY A CA 1
ATOM 887 C C . GLY A 1 117 ? -10.628 11.122 4.561 1.00 97.50 117 GLY A C 1
ATOM 888 O O . GLY A 1 117 ? -10.702 12.289 4.186 1.00 97.50 117 GLY A O 1
ATOM 889 N N . GLY A 1 118 ? -9.465 10.463 4.583 1.00 98.25 118 GLY A N 1
ATOM 890 C CA . GLY A 1 118 ? -8.184 11.009 4.111 1.00 98.25 118 GLY A CA 1
ATOM 891 C C . GLY A 1 118 ? -7.364 11.757 5.161 1.00 98.25 118 GLY A C 1
ATOM 892 O O . GLY A 1 118 ? -6.341 12.355 4.826 1.00 98.25 118 GLY A O 1
ATOM 893 N N . HIS A 1 119 ? -7.775 11.735 6.430 1.00 98.25 119 HIS A N 1
ATOM 894 C CA . HIS A 1 119 ? -6.974 12.309 7.509 1.00 98.25 119 HIS A CA 1
ATOM 895 C C . HIS A 1 119 ? -5.703 11.478 7.728 1.00 98.25 119 HIS A C 1
ATOM 897 O O . HIS A 1 119 ? -5.783 10.259 7.877 1.00 98.25 119 HIS A O 1
ATOM 903 N N . LEU A 1 120 ? -4.537 12.128 7.742 1.00 98.69 120 LEU A N 1
ATOM 904 C CA . LEU A 1 120 ? -3.263 11.473 8.035 1.00 98.69 120 LEU A CA 1
ATOM 905 C C . LEU A 1 120 ? -3.226 11.079 9.515 1.00 98.69 120 LEU A C 1
ATOM 907 O O . LEU A 1 120 ? -3.291 11.945 10.380 1.00 98.69 120 LEU A O 1
ATOM 911 N N . LEU A 1 121 ? -3.112 9.782 9.794 1.00 98.69 121 LEU A N 1
ATOM 912 C CA . LEU A 1 121 ? -3.037 9.256 11.157 1.00 98.69 121 LEU A CA 1
ATOM 913 C C . LEU A 1 121 ? -1.606 9.242 11.681 1.00 98.69 121 LEU A C 1
ATOM 915 O O . LEU A 1 121 ? -1.364 9.559 12.840 1.00 98.69 121 LEU A O 1
ATOM 919 N N . VAL A 1 122 ? -0.669 8.813 10.838 1.00 98.75 122 VAL A N 1
ATOM 920 C CA . VAL A 1 122 ? 0.742 8.673 11.190 1.00 98.75 122 VAL A CA 1
ATOM 921 C C . VAL A 1 122 ? 1.590 8.605 9.921 1.00 98.75 122 VAL A C 1
ATOM 923 O O . VAL A 1 122 ? 1.144 8.070 8.904 1.00 98.75 122 VAL A O 1
ATOM 926 N N . GLN A 1 123 ? 2.809 9.137 9.994 1.00 98.62 123 GLN A N 1
ATOM 927 C CA . GLN A 1 123 ? 3.812 9.091 8.935 1.00 98.62 123 GLN A CA 1
ATOM 928 C C . GLN A 1 123 ? 5.204 8.867 9.544 1.00 98.62 123 GLN A C 1
ATOM 930 O O . GLN A 1 123 ? 5.470 9.351 10.643 1.00 98.62 123 GLN A O 1
ATOM 935 N N . ALA A 1 124 ? 6.071 8.144 8.838 1.00 98.31 124 ALA A N 1
ATOM 936 C CA . ALA A 1 124 ? 7.504 8.101 9.114 1.00 98.31 124 ALA A CA 1
ATOM 937 C C . ALA A 1 124 ? 8.179 9.406 8.646 1.00 98.31 124 ALA A C 1
ATOM 939 O O . ALA A 1 124 ? 7.694 10.069 7.721 1.00 98.31 124 ALA A O 1
ATOM 940 N N . ASP A 1 125 ? 9.310 9.764 9.248 1.00 96.38 125 ASP A N 1
ATOM 941 C CA . ASP A 1 125 ? 10.012 11.012 8.929 1.00 96.38 125 ASP A CA 1
ATOM 942 C C . ASP A 1 125 ? 10.773 10.892 7.599 1.00 96.38 125 ASP A C 1
ATOM 944 O O . ASP A 1 125 ? 10.776 11.821 6.783 1.00 96.38 125 ASP A O 1
ATOM 948 N N . GLY A 1 126 ? 11.378 9.729 7.355 1.00 96.56 126 GLY A N 1
ATOM 949 C CA . GLY A 1 126 ? 12.189 9.435 6.184 1.00 96.56 126 GLY A CA 1
ATOM 950 C C . GLY A 1 126 ? 12.455 7.939 6.035 1.00 96.56 126 GLY A C 1
ATOM 951 O O . GLY A 1 126 ? 11.529 7.128 5.994 1.00 96.56 126 GLY A O 1
ATOM 952 N N . VAL A 1 127 ? 13.734 7.588 5.900 1.00 97.19 127 VAL A N 1
ATOM 953 C CA . VAL A 1 127 ? 14.217 6.234 5.574 1.00 97.19 127 VAL A CA 1
ATOM 954 C C . VAL A 1 127 ? 14.545 5.375 6.800 1.00 97.19 127 VAL A C 1
ATOM 956 O O . VAL A 1 127 ? 15.126 4.297 6.657 1.00 97.19 127 VAL A O 1
ATOM 959 N N . GLU A 1 128 ? 14.224 5.853 8.001 1.00 95.81 128 GLU A N 1
ATOM 960 C CA . GLU A 1 128 ? 14.504 5.154 9.250 1.00 95.81 128 GLU A CA 1
ATOM 961 C C . GLU A 1 128 ? 13.761 3.818 9.363 1.00 95.81 128 GLU A C 1
ATOM 963 O O . GLU A 1 128 ? 12.721 3.588 8.741 1.00 95.81 128 GLU A O 1
ATOM 968 N N . SER A 1 129 ? 14.288 2.933 10.211 1.00 96.44 129 SER A N 1
ATOM 969 C CA . SER A 1 129 ? 13.547 1.745 10.618 1.00 96.44 129 SER A CA 1
ATOM 970 C C . SER A 1 129 ? 12.424 2.158 11.568 1.00 96.44 129 SER A C 1
ATOM 972 O O . SER A 1 129 ? 12.670 2.681 12.658 1.00 96.44 129 SER A O 1
ATOM 974 N N . ALA A 1 130 ? 11.182 1.936 11.149 1.00 96.50 130 ALA A N 1
ATOM 975 C CA . ALA A 1 130 ? 10.008 2.290 11.928 1.00 96.50 130 ALA A CA 1
ATOM 976 C C . ALA A 1 130 ? 8.857 1.305 11.716 1.00 96.50 130 ALA A C 1
ATOM 978 O O . ALA A 1 130 ? 8.711 0.692 10.658 1.00 96.50 130 ALA A O 1
ATOM 979 N N . LEU A 1 131 ? 8.003 1.203 12.733 1.00 98.06 131 LEU A N 1
ATOM 980 C CA . LEU A 1 131 ? 6.712 0.535 12.675 1.00 98.06 131 LEU A CA 1
ATOM 981 C C . LEU A 1 131 ? 5.605 1.572 12.836 1.00 98.06 131 LEU A C 1
ATOM 983 O O . LEU A 1 131 ? 5.527 2.270 13.848 1.00 98.06 131 LEU A O 1
ATOM 987 N N . LEU A 1 132 ? 4.724 1.634 11.843 1.00 98.50 132 LEU A N 1
ATOM 988 C CA . LEU A 1 132 ? 3.500 2.420 11.900 1.00 98.50 132 LEU A CA 1
ATOM 989 C C . LEU A 1 132 ? 2.338 1.482 12.193 1.00 98.50 132 LEU A C 1
ATOM 991 O O . LEU A 1 132 ? 2.211 0.419 11.588 1.00 98.50 132 LEU A O 1
ATOM 995 N N . THR A 1 133 ? 1.475 1.897 13.107 1.00 98.31 133 THR A N 1
ATOM 996 C CA . THR A 1 133 ? 0.271 1.150 13.475 1.00 98.31 133 THR A CA 1
ATOM 997 C C . THR A 1 133 ? -0.944 2.051 13.380 1.00 98.31 133 THR A C 1
ATOM 999 O O . THR A 1 133 ? -0.860 3.248 13.655 1.00 98.31 133 THR A O 1
ATOM 1002 N N . ALA A 1 134 ? -2.073 1.466 12.987 1.00 97.69 134 ALA A N 1
ATOM 1003 C CA . ALA A 1 134 ? -3.378 2.093 13.077 1.00 97.69 134 ALA A CA 1
ATOM 1004 C C . ALA A 1 134 ? -4.316 1.168 13.850 1.00 97.69 134 ALA A C 1
ATOM 1006 O O . ALA A 1 134 ? -4.506 0.013 13.471 1.00 97.69 134 ALA A O 1
ATOM 1007 N N . THR A 1 135 ? -4.898 1.686 14.926 1.00 96.75 135 THR A N 1
ATOM 1008 C CA . THR A 1 135 ? -5.788 0.936 15.816 1.00 96.75 135 THR A CA 1
ATOM 1009 C C . THR A 1 135 ? -7.198 1.490 15.699 1.00 96.75 135 THR A C 1
ATOM 1011 O O . THR A 1 135 ? -7.405 2.695 15.853 1.00 96.75 135 THR A O 1
ATOM 1014 N N . LEU A 1 136 ? -8.177 0.621 15.439 1.00 93.31 136 LEU A N 1
ATOM 1015 C CA . LEU A 1 136 ? -9.586 1.003 15.423 1.00 93.31 136 LEU A CA 1
ATOM 1016 C C . LEU A 1 136 ? -10.142 0.985 16.851 1.00 93.31 136 LEU A C 1
ATOM 1018 O O . LEU A 1 136 ? -10.307 -0.075 17.451 1.00 93.31 136 LEU A O 1
ATOM 1022 N N . ALA A 1 137 ? -10.440 2.164 17.395 1.00 92.31 137 ALA A N 1
ATOM 1023 C CA . ALA A 1 137 ? -11.095 2.333 18.688 1.00 92.31 137 ALA A CA 1
ATOM 1024 C C . ALA A 1 137 ? -12.543 2.819 18.511 1.00 92.31 137 ALA A C 1
ATOM 1026 O O . ALA A 1 137 ? -12.969 3.189 17.418 1.00 92.31 137 ALA A O 1
ATOM 1027 N N . LYS A 1 138 ? -13.305 2.901 19.611 1.00 89.94 138 LYS A N 1
ATOM 1028 C CA . LYS A 1 138 ? -14.674 3.459 19.596 1.00 89.94 138 LYS A CA 1
ATOM 1029 C C . LYS A 1 138 ? -14.735 4.900 19.073 1.00 89.94 138 LYS A C 1
ATOM 1031 O O . LYS A 1 138 ? -15.751 5.299 18.519 1.00 89.94 138 LYS A O 1
ATOM 1036 N N . SER A 1 139 ? -13.667 5.672 19.269 1.00 90.19 139 SER A N 1
ATOM 1037 C CA . SER A 1 139 ? -13.536 7.054 18.793 1.00 90.19 139 SER A CA 1
ATOM 1038 C C . SER A 1 139 ? -13.069 7.166 17.336 1.00 90.19 139 SER A C 1
ATOM 1040 O O . SER A 1 139 ? -12.943 8.278 16.834 1.00 90.19 139 SER A O 1
ATOM 1042 N N . GLY A 1 140 ? -12.815 6.041 16.660 1.00 92.12 140 GLY A N 1
ATOM 1043 C CA . GLY A 1 140 ? -12.259 5.987 15.312 1.00 92.12 140 GLY A CA 1
ATOM 1044 C C . GLY A 1 140 ? -10.823 5.464 15.280 1.00 92.12 140 GLY A C 1
ATOM 1045 O O . GLY A 1 140 ? -10.315 4.904 16.256 1.00 92.12 140 GLY A O 1
ATOM 1046 N N . TRP A 1 141 ? -10.182 5.620 14.123 1.00 96.50 141 TRP A N 1
ATOM 1047 C CA . TRP A 1 141 ? -8.807 5.185 13.898 1.00 96.50 141 TRP A CA 1
ATOM 1048 C C . TRP A 1 141 ? -7.798 6.089 14.608 1.00 96.50 141 TRP A C 1
ATOM 1050 O O . TRP A 1 141 ? -7.921 7.311 14.575 1.00 96.50 141 TRP A O 1
ATOM 1060 N N . GLN A 1 142 ? -6.773 5.481 15.201 1.00 97.88 142 GLN A N 1
ATOM 1061 C CA . GLN A 1 142 ? -5.665 6.175 15.858 1.00 97.88 142 GLN A CA 1
ATOM 1062 C C . GLN A 1 142 ? -4.337 5.659 15.310 1.00 97.88 142 GLN A C 1
ATOM 1064 O O . GLN A 1 142 ? -4.141 4.448 15.237 1.00 97.88 142 GLN A O 1
ATOM 1069 N N . GLY A 1 143 ? -3.447 6.571 14.918 1.00 98.12 143 GLY A N 1
ATOM 1070 C CA . GLY A 1 143 ? -2.112 6.248 14.418 1.00 98.12 143 GLY A CA 1
ATOM 1071 C C . GLY A 1 143 ? -1.057 6.277 15.520 1.00 98.12 143 GLY A C 1
ATOM 1072 O O . GLY A 1 143 ? -1.132 7.102 16.427 1.00 98.12 143 GLY A O 1
ATOM 1073 N N . ASN A 1 144 ? -0.056 5.405 15.427 1.00 98.38 144 ASN A N 1
ATOM 1074 C CA . ASN A 1 144 ? 1.122 5.438 16.291 1.00 98.38 144 ASN A CA 1
ATOM 1075 C C . ASN A 1 144 ? 2.393 5.052 15.520 1.00 98.38 144 ASN A C 1
ATOM 1077 O O . ASN A 1 144 ? 2.354 4.167 14.662 1.00 98.38 144 ASN A O 1
ATOM 1081 N N . LEU A 1 145 ? 3.505 5.714 15.854 1.00 97.94 145 LEU A N 1
ATOM 1082 C CA . LEU A 1 145 ? 4.835 5.517 15.274 1.00 97.94 145 LEU A CA 1
ATOM 1083 C C . LEU A 1 145 ? 5.784 4.968 16.343 1.00 97.94 145 LEU A C 1
ATOM 1085 O O . LEU A 1 145 ? 5.964 5.587 17.389 1.00 97.94 145 LEU A O 1
ATOM 1089 N N . VAL A 1 146 ? 6.439 3.847 16.052 1.00 97.56 146 VAL A N 1
ATOM 1090 C CA . VAL A 1 146 ? 7.520 3.290 16.873 1.00 97.56 146 VAL A CA 1
ATOM 1091 C C . VAL A 1 146 ? 8.803 3.298 16.055 1.00 97.56 146 VAL A C 1
ATOM 1093 O O . VAL A 1 146 ? 8.854 2.702 14.981 1.00 97.56 146 VAL A O 1
ATOM 1096 N N . ARG A 1 147 ? 9.836 3.971 16.562 1.00 92.94 147 ARG A N 1
ATOM 1097 C CA . ARG A 1 147 ? 11.181 3.971 15.969 1.00 92.94 147 ARG A CA 1
ATOM 1098 C C . ARG A 1 147 ? 11.974 2.788 16.517 1.00 92.94 147 ARG A C 1
ATOM 1100 O O . ARG A 1 147 ? 11.833 2.481 17.702 1.00 92.94 147 ARG A O 1
ATOM 1107 N N . MET A 1 148 ? 12.753 2.134 15.658 1.00 87.44 148 MET A N 1
ATOM 1108 C CA . MET A 1 148 ? 13.587 0.978 16.015 1.00 87.44 148 MET A CA 1
ATOM 1109 C C . MET A 1 148 ? 15.065 1.337 16.087 1.00 87.44 148 MET A C 1
ATOM 1111 O O . MET A 1 148 ? 15.486 2.249 15.341 1.00 87.44 148 MET A O 1
#